Protein AF-A0A8X6NVH5-F1 (afdb_monomer_lite)

InterPro domains:
  IPR043502 DNA/RNA polymerase superfamily [SSF56672] (1-100)

Sequence (126 aa):
MYLWIEDNIRGGICYVGKRYSCCNNRFVPETYDAKREETYIIAVDANNLYEYTMTQSLPISNFKFLTASEIKDFNVFNLSANDEVGYFLEVDLLYPPELHDLHDFPLAPDHTVIQFDMLSRYQKKN

Radius of gyration: 21.89 Å; chains: 1; bounding box: 50×37×56 Å

pLDDT: mean 90.48, std 5.92, range [56.31, 97.44]

Foldseek 3Di:
DVVVVVQVDDDDDDDDLDPDDDFQDVVPVVRHDPVDDGDDDDDDDDDPVVVVVVVADDDDDDDDDDDPVCVVVDDPVVDDSPDPDDDDDDDDDDDDPVCPVVDSDDDPDDDDDDDLVNDDPVVNVD

Organism: Nephila pilipes (NCBI:txid299642)

Structure (mmCIF, N/CA/C/O backbone):
data_AF-A0A8X6NVH5-F1
#
_entry.id   AF-A0A8X6NVH5-F1
#
loop_
_atom_site.group_PDB
_atom_site.id
_atom_site.type_symbol
_atom_site.label_atom_id
_atom_site.label_alt_id
_atom_site.label_comp_id
_atom_site.label_asym_id
_atom_site.label_entity_id
_atom_site.label_seq_id
_atom_site.pdbx_PDB_ins_code
_atom_site.Cartn_x
_atom_site.Cartn_y
_atom_site.Cartn_z
_atom_si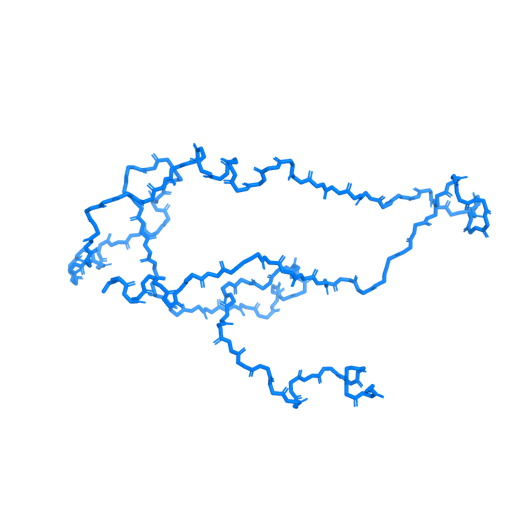te.occupancy
_atom_site.B_iso_or_equiv
_atom_site.auth_seq_id
_atom_site.auth_comp_id
_atom_site.auth_asym_id
_atom_site.auth_atom_id
_atom_site.pdbx_PDB_model_num
ATOM 1 N N . MET A 1 1 ? -14.690 -9.243 15.937 1.00 87.31 1 MET A N 1
ATOM 2 C CA . MET A 1 1 ? -13.631 -8.244 15.691 1.00 87.31 1 MET A CA 1
ATOM 3 C C . MET A 1 1 ? -12.300 -8.897 15.368 1.00 87.31 1 MET A C 1
ATOM 5 O O . MET A 1 1 ? -11.822 -8.635 14.287 1.00 87.31 1 MET A O 1
ATOM 9 N N . TYR A 1 2 ? -11.744 -9.784 16.207 1.00 88.81 2 TYR A N 1
ATOM 10 C CA . TYR A 1 2 ? -10.501 -10.505 15.869 1.00 88.81 2 TYR A CA 1
ATOM 11 C C . TYR A 1 2 ? -10.552 -11.193 14.491 1.00 88.81 2 TYR A C 1
ATOM 13 O O . TYR A 1 2 ? -9.771 -10.841 13.621 1.00 88.81 2 TYR A O 1
ATOM 21 N N . LEU A 1 3 ? -11.542 -12.067 14.257 1.00 92.44 3 LEU A N 1
ATOM 22 C CA . LEU A 1 3 ? -11.724 -12.728 12.952 1.00 92.44 3 LEU A CA 1
ATOM 23 C C . LEU A 1 3 ? -11.922 -11.733 11.803 1.00 92.44 3 LEU A C 1
ATOM 25 O O . LEU A 1 3 ? -11.349 -11.898 10.742 1.00 92.44 3 LEU A O 1
ATOM 29 N N . TRP A 1 4 ? -12.671 -10.656 12.048 1.00 89.00 4 TRP A N 1
ATOM 30 C CA . TRP A 1 4 ? -12.878 -9.604 11.053 1.00 89.00 4 TRP A CA 1
ATOM 31 C C . TRP A 1 4 ? -11.563 -8.908 10.670 1.00 89.00 4 TRP A C 1
ATOM 33 O O . TRP A 1 4 ? -11.365 -8.594 9.505 1.00 89.00 4 TRP A O 1
ATOM 43 N N . ILE A 1 5 ? -10.641 -8.700 11.617 1.00 89.38 5 ILE A N 1
ATOM 44 C CA . ILE A 1 5 ? -9.309 -8.156 11.320 1.00 89.38 5 ILE A CA 1
ATOM 45 C C . ILE A 1 5 ? -8.477 -9.188 10.550 1.00 89.38 5 ILE A C 1
ATOM 47 O O . ILE A 1 5 ? -7.914 -8.840 9.518 1.00 89.38 5 ILE A O 1
ATOM 51 N N . GLU A 1 6 ? -8.430 -10.442 11.013 1.00 90.38 6 GLU A N 1
ATOM 52 C CA . GLU A 1 6 ? -7.687 -11.536 10.362 1.00 90.38 6 GLU A CA 1
ATOM 53 C C . GLU A 1 6 ? -8.108 -11.732 8.899 1.00 90.38 6 GLU A C 1
ATOM 55 O O . GLU A 1 6 ? -7.256 -11.767 8.012 1.00 90.38 6 GLU A O 1
ATOM 60 N N . ASP A 1 7 ? -9.415 -11.749 8.625 1.00 88.88 7 ASP A N 1
ATOM 61 C CA . ASP A 1 7 ? -9.970 -11.904 7.275 1.00 88.88 7 ASP A CA 1
ATOM 62 C C . ASP A 1 7 ? -9.599 -10.738 6.338 1.00 88.88 7 ASP A C 1
ATOM 64 O O . ASP A 1 7 ? -9.668 -10.864 5.112 1.00 88.88 7 ASP A O 1
ATOM 68 N N . ASN A 1 8 ? -9.169 -9.602 6.894 1.00 88.12 8 ASN A N 1
ATOM 69 C CA . ASN A 1 8 ? -8.738 -8.411 6.165 1.00 88.12 8 ASN A CA 1
ATOM 70 C C . ASN A 1 8 ? -7.209 -8.256 6.086 1.00 88.12 8 ASN A C 1
ATOM 72 O O . ASN A 1 8 ? -6.726 -7.337 5.423 1.00 88.12 8 ASN A O 1
ATOM 76 N N . ILE A 1 9 ? -6.424 -9.165 6.679 1.00 89.06 9 ILE A N 1
ATOM 77 C CA . ILE A 1 9 ? -4.966 -9.168 6.511 1.00 89.06 9 ILE A CA 1
ATOM 78 C C . ILE A 1 9 ? -4.627 -9.526 5.056 1.00 89.06 9 ILE A C 1
ATOM 80 O O . ILE A 1 9 ? -5.168 -10.466 4.467 1.00 89.06 9 ILE A O 1
ATOM 84 N N . ARG A 1 10 ? -3.725 -8.752 4.446 1.00 88.25 10 ARG A N 1
ATOM 85 C CA . ARG A 1 10 ? -3.216 -8.972 3.085 1.00 88.25 10 ARG A CA 1
ATOM 86 C C . ARG A 1 10 ? -1.692 -9.007 3.096 1.00 88.25 10 ARG A C 1
ATOM 88 O O . ARG A 1 10 ? -1.050 -8.404 3.952 1.00 88.25 10 ARG A O 1
ATOM 95 N N . GLY A 1 11 ? -1.126 -9.742 2.143 1.00 88.06 11 GLY A N 1
ATOM 96 C CA . GLY A 1 11 ? 0.318 -9.791 1.927 1.00 88.06 11 GLY A CA 1
ATOM 97 C C . GLY A 1 11 ? 0.838 -8.597 1.125 1.00 88.06 11 GLY A C 1
ATOM 98 O O . GLY A 1 11 ? 0.136 -7.614 0.893 1.00 88.06 11 GLY A O 1
ATOM 99 N N . GLY A 1 12 ? 2.081 -8.715 0.659 1.00 87.50 12 GLY A N 1
ATOM 100 C CA . GLY A 1 12 ? 2.689 -7.717 -0.218 1.00 87.50 12 GLY A CA 1
ATOM 101 C C . GLY A 1 12 ? 1.950 -7.579 -1.551 1.00 87.50 12 GLY A C 1
ATOM 102 O O . GLY A 1 12 ? 1.451 -8.555 -2.114 1.00 87.50 12 GLY A O 1
ATOM 103 N N . ILE A 1 13 ? 1.917 -6.357 -2.077 1.00 86.88 13 ILE A N 1
ATOM 104 C CA . ILE A 1 13 ? 1.335 -6.066 -3.388 1.00 86.88 13 ILE A CA 1
ATOM 105 C C . ILE A 1 13 ? 2.320 -6.515 -4.472 1.00 86.88 13 ILE A C 1
ATOM 107 O O . ILE A 1 13 ? 3.442 -6.019 -4.548 1.00 86.88 13 ILE A O 1
ATOM 111 N N . CYS A 1 14 ? 1.888 -7.433 -5.339 1.00 86.12 14 CYS A N 1
ATOM 112 C CA . CYS A 1 14 ? 2.618 -7.826 -6.542 1.00 86.12 14 CYS A CA 1
ATOM 113 C C . CYS A 1 14 ? 1.787 -7.456 -7.771 1.00 86.12 14 CYS A C 1
ATOM 115 O O . CYS A 1 14 ? 0.691 -7.980 -7.969 1.00 86.12 14 CYS A O 1
ATOM 117 N N . TYR A 1 15 ? 2.294 -6.531 -8.582 1.00 84.00 15 TYR A N 1
ATOM 118 C CA . TYR A 1 15 ? 1.543 -5.955 -9.690 1.00 84.00 15 TYR A CA 1
ATOM 119 C C . TYR A 1 15 ? 2.443 -5.611 -10.879 1.00 84.00 15 TYR A C 1
ATOM 121 O O . TYR A 1 15 ? 3.576 -5.165 -10.711 1.00 84.00 15 TYR A O 1
ATOM 129 N N . VAL A 1 16 ? 1.913 -5.798 -12.093 1.00 84.69 16 VAL A N 1
ATOM 130 C CA . VAL A 1 16 ? 2.567 -5.429 -13.356 1.00 84.69 16 VAL A CA 1
ATOM 131 C C . VAL A 1 16 ? 1.573 -4.650 -14.218 1.00 84.69 16 VAL A C 1
ATOM 133 O O . VAL A 1 16 ? 0.816 -5.248 -14.984 1.00 84.69 16 VAL A O 1
ATOM 136 N N . GLY A 1 17 ? 1.592 -3.318 -14.117 1.00 81.12 17 GLY A N 1
ATOM 137 C CA . GLY A 1 17 ? 0.723 -2.450 -14.928 1.00 81.12 17 GLY A CA 1
ATOM 138 C C . GLY A 1 17 ? 1.174 -2.332 -16.380 1.00 81.12 17 GLY A C 1
ATOM 139 O O . GLY A 1 17 ? 0.375 -2.431 -17.309 1.00 81.12 17 GLY A O 1
ATOM 140 N N . LYS A 1 18 ? 2.489 -2.239 -16.601 1.00 84.62 18 LYS A N 1
ATOM 141 C CA . LYS A 1 18 ? 3.091 -2.211 -17.937 1.00 84.62 18 LYS A CA 1
ATOM 142 C C . LYS A 1 18 ? 3.952 -3.449 -18.162 1.00 84.62 18 LYS A C 1
ATOM 144 O O . LYS A 1 18 ? 5.021 -3.589 -17.581 1.00 84.62 18 LYS A O 1
ATOM 149 N N . ARG A 1 19 ? 3.492 -4.343 -19.045 1.00 84.44 19 ARG A N 1
ATOM 150 C CA . ARG A 1 19 ? 4.148 -5.639 -19.321 1.00 84.44 19 ARG A CA 1
ATOM 151 C C . ARG A 1 19 ? 5.520 -5.524 -19.981 1.00 84.44 19 ARG A C 1
ATOM 153 O O . ARG A 1 19 ? 6.333 -6.429 -19.841 1.00 84.44 19 ARG A O 1
ATOM 160 N N . TYR A 1 20 ? 5.750 -4.459 -20.743 1.00 90.31 20 TYR A N 1
ATOM 161 C CA . TYR A 1 20 ? 7.004 -4.246 -21.450 1.00 90.31 20 TYR A CA 1
ATOM 162 C C . TYR A 1 20 ? 7.345 -2.762 -21.496 1.00 90.31 20 TYR A C 1
ATOM 164 O O . TYR A 1 20 ? 6.545 -1.937 -21.943 1.00 90.31 20 TYR A O 1
ATOM 172 N N . SER A 1 21 ? 8.561 -2.448 -21.068 1.00 90.50 21 SER A N 1
ATOM 173 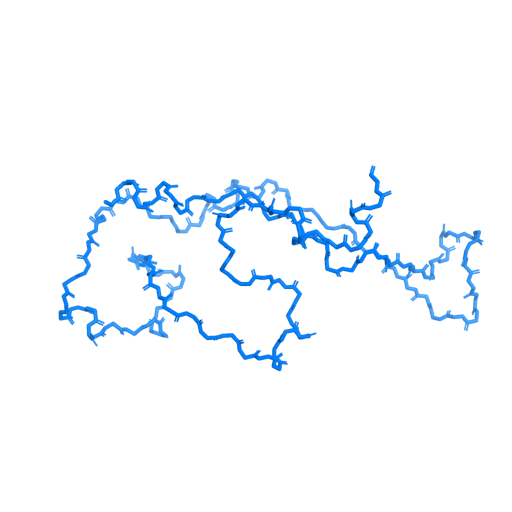C CA . SER A 1 21 ? 9.176 -1.133 -21.185 1.00 90.50 21 SER A CA 1
ATOM 174 C C . SER A 1 21 ? 10.599 -1.322 -21.683 1.00 90.50 21 SER A C 1
ATOM 176 O O . SER A 1 21 ? 11.316 -2.196 -21.206 1.00 90.50 21 SER A O 1
ATOM 178 N N . CYS A 1 22 ? 11.012 -0.482 -22.623 1.00 92.44 22 CYS A N 1
ATOM 179 C CA . CYS A 1 22 ? 12.391 -0.383 -23.077 1.00 92.44 22 CYS A CA 1
ATOM 180 C C . CYS A 1 22 ? 12.843 1.071 -22.960 1.00 92.44 22 CYS A C 1
ATOM 182 O O . CYS A 1 22 ? 12.029 1.983 -23.118 1.00 92.44 22 CYS A O 1
ATOM 184 N N . CYS A 1 23 ? 14.131 1.281 -22.723 1.00 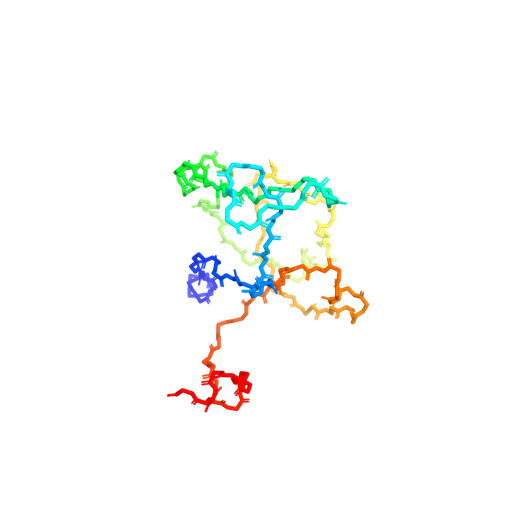95.00 23 CYS A N 1
ATOM 185 C CA . CYS A 1 23 ? 14.734 2.605 -22.698 1.00 95.00 23 CYS A CA 1
ATOM 186 C C . CYS A 1 23 ? 15.865 2.698 -23.724 1.00 95.00 23 CYS A C 1
ATOM 188 O O . CYS A 1 23 ? 16.467 1.692 -24.094 1.00 95.00 23 CYS A O 1
ATOM 190 N N . ASN A 1 24 ? 16.118 3.909 -24.205 1.00 97.44 24 ASN A N 1
ATOM 191 C CA . ASN A 1 24 ? 17.225 4.227 -25.093 1.00 97.44 24 ASN A CA 1
ATOM 192 C C . ASN A 1 24 ? 18.408 4.687 -24.241 1.00 97.44 24 ASN A C 1
ATOM 194 O O . ASN A 1 24 ? 18.552 5.876 -23.971 1.00 97.44 24 ASN A O 1
ATOM 198 N N . ASN A 1 25 ? 19.209 3.739 -23.769 1.00 96.56 25 ASN A N 1
ATOM 199 C CA . ASN A 1 25 ? 20.268 3.992 -22.799 1.00 96.56 25 ASN A CA 1
ATOM 200 C C . ASN A 1 25 ? 21.644 3.879 -23.470 1.00 96.56 25 ASN A C 1
ATOM 202 O O . ASN A 1 25 ? 21.984 2.814 -23.987 1.00 96.56 25 ASN A O 1
ATOM 206 N N . ARG A 1 26 ? 22.464 4.939 -23.422 1.00 96.44 26 ARG A N 1
ATOM 207 C CA . ARG A 1 26 ? 23.797 4.955 -24.059 1.00 96.44 26 ARG A CA 1
ATOM 208 C C . ARG A 1 26 ? 24.770 3.914 -23.503 1.00 96.44 26 ARG A C 1
ATOM 210 O O . ARG A 1 26 ? 25.755 3.589 -24.158 1.00 96.44 26 ARG A O 1
ATOM 217 N N . PHE A 1 27 ? 24.517 3.416 -22.293 1.00 95.44 27 PHE A N 1
ATOM 218 C CA . PHE A 1 27 ? 25.328 2.383 -21.651 1.00 95.44 27 PHE A CA 1
ATOM 219 C C . PHE A 1 27 ? 24.975 0.962 -22.119 1.00 95.44 27 PHE A C 1
ATOM 221 O O . PHE A 1 27 ? 25.623 0.018 -21.677 1.00 95.44 27 PHE A O 1
ATOM 228 N N . VAL A 1 28 ? 23.985 0.805 -23.010 1.00 95.25 28 VAL A N 1
ATOM 229 C CA . VAL A 1 28 ? 23.618 -0.466 -23.660 1.00 95.25 28 VAL A CA 1
ATOM 230 C C . VAL A 1 28 ? 23.770 -0.310 -25.184 1.00 95.25 28 VAL A C 1
ATOM 232 O O . VAL A 1 28 ? 22.781 -0.061 -25.888 1.00 95.25 28 VAL A O 1
ATOM 235 N N . PRO A 1 29 ? 25.010 -0.381 -25.713 1.00 93.31 29 PRO A N 1
ATOM 236 C CA . PRO A 1 29 ? 25.320 0.003 -27.091 1.00 93.31 29 PRO A CA 1
ATOM 237 C C . PRO A 1 29 ? 24.581 -0.812 -28.154 1.00 93.31 29 PRO A C 1
ATOM 239 O O . PRO A 1 29 ? 24.337 -0.307 -29.244 1.00 93.31 29 PRO A O 1
ATOM 242 N N . GLU A 1 30 ? 24.199 -2.052 -27.846 1.00 96.12 30 GLU A N 1
ATOM 243 C CA . GLU A 1 30 ? 23.528 -2.972 -28.771 1.00 96.12 30 GLU A CA 1
ATOM 244 C C . GLU A 1 30 ? 22.155 -2.457 -29.223 1.00 96.12 30 GLU A C 1
ATOM 246 O O . GLU A 1 30 ? 21.686 -2.803 -30.307 1.00 96.12 30 GLU A O 1
ATOM 251 N N . THR A 1 31 ? 21.504 -1.642 -28.388 1.00 94.31 31 THR A N 1
ATOM 252 C CA . THR A 1 31 ? 20.135 -1.148 -28.614 1.00 94.31 31 THR A CA 1
ATOM 253 C C . THR A 1 31 ? 20.022 0.376 -28.644 1.00 94.31 31 THR A C 1
ATOM 255 O O . THR A 1 31 ? 18.924 0.899 -28.841 1.00 94.31 31 THR A O 1
ATOM 258 N N . TYR A 1 32 ? 21.131 1.091 -28.441 1.00 97.06 32 TYR A N 1
ATOM 259 C CA . TYR A 1 32 ? 21.153 2.550 -28.380 1.00 97.06 32 TYR A CA 1
ATOM 260 C C . TYR A 1 32 ? 21.026 3.194 -29.766 1.00 97.06 32 TYR A C 1
ATOM 262 O O . TYR A 1 32 ? 21.699 2.808 -30.721 1.00 97.06 32 TYR A O 1
ATOM 270 N N . ASP A 1 33 ? 20.205 4.238 -29.856 1.00 97.06 33 ASP A N 1
ATOM 271 C CA . ASP A 1 33 ? 20.041 5.068 -31.045 1.00 97.06 33 ASP A CA 1
ATOM 272 C C . ASP A 1 33 ? 20.275 6.543 -30.697 1.00 97.06 33 ASP A C 1
ATOM 274 O O . ASP A 1 33 ? 19.471 7.176 -30.009 1.00 97.06 33 ASP A O 1
ATOM 278 N N . ALA A 1 34 ? 21.361 7.110 -31.231 1.00 96.00 34 ALA A N 1
ATOM 279 C CA . ALA A 1 34 ? 21.740 8.509 -31.028 1.00 96.00 34 ALA A CA 1
ATOM 280 C C . ALA A 1 34 ? 20.748 9.521 -31.633 1.00 96.00 34 ALA A C 1
ATOM 282 O O . ALA A 1 34 ? 20.846 10.714 -31.353 1.00 96.00 34 ALA A O 1
ATOM 283 N N . LYS A 1 35 ? 19.810 9.075 -32.481 1.00 97.19 35 LYS A N 1
ATOM 284 C CA . LYS A 1 35 ? 18.748 9.925 -33.043 1.00 97.19 35 LYS A CA 1
ATOM 285 C C . LYS A 1 35 ? 17.526 10.032 -32.135 1.00 97.19 35 LYS A C 1
ATOM 287 O O . LYS A 1 35 ? 16.639 10.838 -32.413 1.00 97.19 35 LYS A O 1
ATOM 292 N N . ARG A 1 36 ? 17.440 9.201 -31.096 1.00 96.38 36 ARG A N 1
ATOM 293 C CA . ARG A 1 36 ? 16.320 9.162 -30.154 1.00 96.38 36 ARG A CA 1
ATOM 294 C C . ARG A 1 36 ? 16.736 9.791 -28.833 1.00 96.38 36 ARG A C 1
ATOM 296 O O . ARG A 1 36 ? 17.907 9.781 -28.470 1.00 96.38 36 ARG A O 1
ATOM 303 N N . GLU A 1 37 ? 15.756 10.315 -28.105 1.00 96.81 37 GLU A N 1
ATOM 304 C CA . GLU A 1 37 ? 15.973 10.820 -26.751 1.00 96.81 37 GLU A CA 1
ATOM 305 C C . GLU A 1 37 ? 16.546 9.720 -25.852 1.00 96.81 37 GLU A C 1
ATOM 307 O O . GLU A 1 37 ? 16.123 8.561 -25.919 1.00 96.81 37 GLU A O 1
ATOM 312 N N . GLU A 1 38 ? 17.528 10.080 -25.032 1.00 97.00 38 GLU A N 1
ATOM 313 C CA . GLU A 1 38 ? 18.124 9.176 -24.061 1.00 97.00 38 GLU A CA 1
ATOM 314 C C . GLU A 1 38 ? 17.162 8.976 -22.882 1.00 97.00 38 GLU A C 1
ATOM 316 O O . GLU A 1 38 ? 16.689 9.933 -22.276 1.00 97.00 38 GLU A O 1
ATOM 321 N N . THR A 1 39 ? 16.856 7.724 -22.551 1.00 96.94 39 THR A N 1
ATOM 322 C CA . THR A 1 39 ? 15.924 7.367 -21.472 1.00 96.94 39 THR A CA 1
ATOM 323 C C . THR A 1 39 ? 16.504 6.252 -20.615 1.00 96.94 39 THR A C 1
ATOM 325 O O . THR A 1 39 ? 17.350 5.476 -21.060 1.00 96.94 39 THR A O 1
ATOM 328 N N . TYR A 1 40 ? 16.013 6.145 -19.380 1.00 96.00 40 TYR A N 1
ATOM 329 C CA . TYR A 1 40 ? 16.490 5.185 -18.389 1.00 96.00 40 TYR A CA 1
ATOM 330 C C . TYR A 1 40 ? 15.317 4.521 -17.669 1.00 96.00 40 TYR A C 1
ATOM 332 O O . TYR A 1 40 ? 14.250 5.115 -17.521 1.00 96.00 40 TYR A O 1
ATOM 340 N N . ILE A 1 41 ? 15.527 3.291 -17.203 1.00 94.38 41 ILE A N 1
ATOM 341 C CA . ILE A 1 41 ? 14.624 2.604 -16.276 1.00 94.38 41 ILE A CA 1
ATOM 342 C C . ILE A 1 41 ? 15.334 2.549 -14.929 1.00 94.38 41 ILE A C 1
ATOM 344 O O . ILE A 1 41 ? 16.479 2.103 -14.854 1.00 94.38 41 ILE A O 1
ATOM 348 N N . ILE A 1 42 ? 14.657 3.005 -13.880 1.00 94.44 42 ILE A N 1
ATOM 349 C CA . ILE A 1 42 ? 15.146 2.917 -12.507 1.00 94.44 42 ILE A CA 1
ATOM 350 C C . ILE A 1 42 ? 14.494 1.725 -11.807 1.00 94.44 42 ILE A C 1
ATOM 352 O O . ILE A 1 42 ? 13.284 1.526 -11.903 1.00 94.44 42 ILE A O 1
ATOM 356 N N . ALA A 1 43 ? 15.305 0.942 -11.103 1.00 93.50 43 ALA A N 1
ATOM 357 C CA . ALA A 1 43 ? 14.832 -0.031 -10.131 1.00 93.50 43 ALA A CA 1
ATOM 358 C C . ALA A 1 43 ? 15.038 0.570 -8.739 1.00 93.50 43 ALA A C 1
ATOM 360 O O . ALA A 1 43 ? 16.159 0.935 -8.385 1.00 93.50 43 ALA A O 1
ATOM 361 N N . VAL A 1 44 ? 13.953 0.708 -7.984 1.00 95.44 44 VAL A N 1
ATOM 362 C CA . VAL A 1 44 ? 13.975 1.200 -6.605 1.00 95.44 44 VAL A CA 1
ATOM 363 C C . VAL A 1 44 ? 13.566 0.072 -5.675 1.00 95.44 44 VAL A C 1
ATOM 365 O O . VAL A 1 44 ? 12.647 -0.681 -5.987 1.00 95.44 44 VAL A O 1
ATOM 368 N N . ASP A 1 45 ? 14.253 -0.033 -4.545 1.00 96.06 45 ASP A N 1
ATOM 369 C CA . ASP A 1 45 ? 13.951 -1.002 -3.499 1.00 96.06 45 ASP A CA 1
ATOM 370 C C . ASP A 1 45 ? 13.996 -0.301 -2.140 1.00 96.06 45 ASP A C 1
ATOM 372 O O . ASP A 1 45 ? 14.845 0.564 -1.894 1.00 96.06 45 ASP A O 1
ATOM 376 N N . ALA A 1 46 ? 13.032 -0.628 -1.285 1.00 95.25 46 ALA A N 1
ATOM 377 C CA . ALA A 1 46 ? 12.951 -0.081 0.055 1.00 95.25 46 ALA A CA 1
ATOM 378 C C . ALA A 1 46 ? 13.713 -0.991 1.022 1.00 95.25 46 ALA A C 1
ATOM 380 O O . ALA A 1 46 ? 13.262 -2.090 1.347 1.00 95.25 46 ALA A O 1
ATOM 381 N N . ASN A 1 47 ? 14.824 -0.484 1.557 1.00 95.69 47 ASN A N 1
ATOM 382 C CA . ASN A 1 47 ? 15.561 -1.172 2.610 1.00 95.69 47 ASN A CA 1
ATOM 383 C C . ASN A 1 47 ? 14.660 -1.361 3.837 1.00 95.69 47 ASN A C 1
ATOM 385 O O . ASN A 1 47 ? 14.303 -0.393 4.506 1.00 95.69 47 ASN A O 1
ATOM 389 N N . ASN A 1 48 ? 14.344 -2.618 4.148 1.00 94.56 48 ASN A N 1
ATOM 390 C CA . ASN A 1 48 ? 13.626 -3.013 5.358 1.00 94.56 48 ASN A CA 1
ATOM 391 C C . ASN A 1 48 ? 12.225 -2.377 5.514 1.00 94.56 48 ASN A C 1
ATOM 393 O O . ASN A 1 48 ? 11.878 -1.807 6.550 1.00 94.56 48 ASN A O 1
ATOM 397 N N . LEU A 1 49 ? 11.408 -2.498 4.462 1.00 95.06 49 LEU A N 1
ATOM 398 C CA . LEU A 1 49 ? 10.064 -1.915 4.364 1.00 95.06 49 LEU A CA 1
ATOM 399 C C . LEU A 1 49 ? 9.163 -2.174 5.590 1.00 95.06 49 LEU A C 1
ATOM 401 O O . LEU A 1 49 ? 8.497 -1.254 6.073 1.00 95.06 49 LEU A O 1
ATOM 405 N N . TYR A 1 50 ? 9.130 -3.409 6.104 1.00 93.50 50 TYR A N 1
ATOM 406 C CA . TYR A 1 50 ? 8.270 -3.748 7.243 1.00 93.50 50 TYR A CA 1
ATOM 407 C C . TYR A 1 50 ? 8.747 -3.105 8.544 1.00 93.50 50 TYR A C 1
ATOM 409 O O . TYR A 1 50 ? 7.919 -2.563 9.268 1.00 93.50 50 TYR A O 1
ATOM 417 N N . GLU A 1 51 ? 10.054 -3.088 8.823 1.00 96.19 51 GLU A N 1
ATOM 418 C CA . GLU A 1 51 ? 10.570 -2.431 10.030 1.00 96.19 51 GLU A CA 1
ATOM 419 C C . GLU A 1 51 ? 10.309 -0.927 9.988 1.00 96.19 51 GLU A C 1
ATOM 421 O O . GLU A 1 51 ? 9.853 -0.362 10.978 1.00 96.19 51 GLU A O 1
ATOM 426 N N . TYR A 1 52 ? 10.493 -0.288 8.827 1.00 94.69 52 TYR A N 1
ATOM 427 C CA . TYR A 1 52 ? 10.105 1.111 8.656 1.00 94.69 52 TYR A CA 1
ATOM 428 C C . TYR A 1 52 ? 8.620 1.321 8.977 1.00 94.69 52 TYR A C 1
ATOM 430 O O . TYR A 1 52 ? 8.277 2.220 9.743 1.00 94.69 52 TYR A O 1
ATOM 438 N N . THR A 1 53 ? 7.742 0.453 8.470 1.00 92.69 53 THR A N 1
ATOM 439 C CA . THR A 1 53 ? 6.298 0.518 8.756 1.00 92.69 53 THR A CA 1
ATOM 440 C C . THR A 1 53 ? 6.002 0.326 10.248 1.00 92.69 53 THR A C 1
ATOM 442 O O . THR A 1 53 ? 5.123 0.987 10.790 1.00 92.69 53 THR A O 1
ATOM 445 N N . MET A 1 54 ? 6.778 -0.508 10.946 1.00 93.94 54 MET A N 1
ATOM 446 C CA . MET A 1 54 ? 6.655 -0.711 12.394 1.00 93.94 54 MET A CA 1
ATOM 447 C C . MET A 1 54 ? 7.066 0.505 13.233 1.00 93.94 54 MET A C 1
ATOM 449 O O . MET A 1 54 ? 6.726 0.561 14.412 1.00 93.94 54 MET A O 1
ATOM 453 N N . THR A 1 55 ? 7.768 1.483 12.650 1.00 92.62 55 THR A N 1
ATOM 454 C CA . THR A 1 55 ? 8.057 2.767 13.316 1.00 92.62 55 THR A CA 1
ATOM 455 C C . THR A 1 55 ? 6.915 3.781 13.208 1.00 92.62 55 THR A C 1
ATOM 457 O O . THR A 1 55 ? 6.986 4.842 13.825 1.00 92.62 55 THR A O 1
ATOM 460 N N . GLN A 1 56 ? 5.882 3.484 12.416 1.00 90.81 56 GLN A N 1
ATOM 461 C CA . GLN A 1 56 ? 4.720 4.353 12.229 1.00 90.81 56 GLN A CA 1
ATOM 462 C C . GLN A 1 56 ? 3.650 4.091 13.305 1.00 90.81 56 GLN A C 1
ATOM 464 O O . GLN A 1 56 ? 3.743 3.136 14.077 1.00 90.81 56 GLN A O 1
ATOM 469 N N . SER A 1 57 ? 2.611 4.929 13.358 1.00 90.19 57 SER A N 1
ATOM 470 C CA . SER A 1 57 ? 1.460 4.721 14.246 1.00 90.19 57 SER A CA 1
ATOM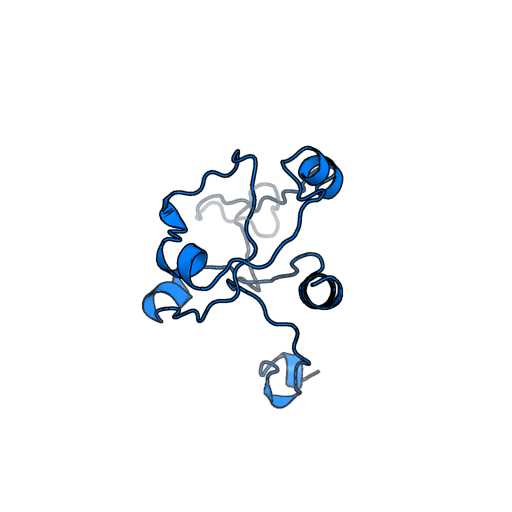 471 C C . SER A 1 57 ? 0.737 3.415 13.906 1.00 90.19 57 SER A C 1
ATOM 473 O O . SER A 1 57 ? 0.194 3.264 12.812 1.00 90.19 57 SER A O 1
ATOM 475 N N . LEU A 1 58 ? 0.710 2.475 14.854 1.00 91.38 58 LEU A N 1
ATOM 476 C CA . LEU A 1 58 ? 0.055 1.175 14.706 1.00 91.38 58 LEU A CA 1
ATOM 477 C C . LEU A 1 58 ? -1.086 1.009 15.720 1.00 91.38 58 LEU A C 1
ATOM 479 O O . LEU A 1 58 ? -0.965 1.460 16.861 1.00 91.38 58 LEU A O 1
ATOM 483 N N . PRO A 1 59 ? -2.182 0.324 15.352 1.00 91.44 59 PRO A N 1
ATOM 484 C CA . PRO A 1 59 ? -3.261 0.029 16.284 1.00 91.44 59 PRO A CA 1
ATOM 485 C C . PRO A 1 59 ? -2.807 -1.018 17.312 1.00 91.44 59 PRO A C 1
ATOM 487 O O . PRO A 1 59 ? -2.454 -2.140 16.954 1.00 91.44 59 PRO A O 1
ATOM 490 N N . ILE A 1 60 ? -2.838 -0.658 18.598 1.00 92.44 60 ILE A N 1
ATOM 491 C CA . ILE A 1 60 ? -2.316 -1.506 19.687 1.00 92.44 60 ILE A CA 1
ATOM 492 C C . ILE A 1 60 ? -3.394 -2.082 20.612 1.00 92.44 60 ILE A C 1
ATOM 494 O O . ILE A 1 60 ? -3.214 -3.168 21.161 1.00 92.44 60 ILE A O 1
ATOM 498 N N . SER A 1 61 ? -4.496 -1.365 20.851 1.00 93.62 61 SER A N 1
ATOM 499 C CA . SER A 1 61 ? -5.490 -1.740 21.865 1.00 93.62 61 SER A CA 1
ATOM 500 C C . SER A 1 61 ? -6.803 -0.960 21.714 1.00 93.62 61 SER A C 1
ATOM 502 O O . SER A 1 61 ? -6.973 -0.190 20.773 1.00 93.62 61 SER A O 1
ATOM 504 N N . ASN A 1 62 ? -7.745 -1.174 22.645 1.00 95.12 62 ASN A N 1
ATOM 505 C CA . ASN A 1 62 ? -9.026 -0.454 22.749 1.00 95.12 62 ASN A CA 1
ATOM 506 C C . ASN A 1 62 ? -9.924 -0.539 21.511 1.00 95.12 62 ASN A C 1
ATOM 508 O O . ASN A 1 62 ? -10.758 0.331 21.259 1.00 95.12 62 ASN A O 1
ATOM 512 N N . PHE A 1 63 ? -9.784 -1.625 20.762 1.00 93.75 63 PHE A N 1
ATOM 513 C CA . PHE A 1 63 ? -10.632 -1.909 19.624 1.00 93.75 63 PHE A CA 1
ATOM 514 C C . PHE A 1 63 ? -12.102 -2.007 20.069 1.00 93.75 63 PHE A C 1
ATOM 516 O O . PHE A 1 63 ? -12.446 -2.757 20.988 1.00 93.75 63 PHE A O 1
ATOM 523 N N . LYS A 1 64 ? -12.975 -1.247 19.410 1.00 94.69 64 LYS A N 1
ATOM 524 C CA . LYS A 1 64 ? -14.425 -1.277 19.614 1.00 94.69 64 LYS A CA 1
ATOM 525 C C . LYS A 1 64 ? -15.132 -0.966 18.303 1.00 94.69 64 LYS A C 1
ATOM 527 O O . LYS A 1 64 ? -14.620 -0.206 17.485 1.00 94.69 64 LYS A O 1
ATOM 532 N N . PHE A 1 65 ? -16.327 -1.517 18.130 1.00 94.56 65 PHE A N 1
ATOM 533 C CA . PHE A 1 65 ? -17.230 -1.029 17.094 1.00 94.56 65 PHE A CA 1
ATOM 534 C C . PHE A 1 65 ? -17.841 0.297 17.540 1.00 94.56 65 PHE A C 1
ATOM 536 O O . PHE A 1 65 ? -18.179 0.464 18.715 1.00 94.56 65 PHE A O 1
ATOM 543 N N . LEU A 1 66 ? -17.982 1.224 16.597 1.00 95.06 66 LEU A N 1
ATOM 544 C CA . LEU A 1 66 ? -18.722 2.456 16.822 1.00 95.06 66 LEU A CA 1
ATOM 545 C C . LEU A 1 66 ? -20.223 2.161 16.918 1.00 95.06 66 LEU A C 1
ATOM 547 O O . LEU A 1 66 ? -20.757 1.276 16.249 1.00 95.06 66 LEU A O 1
ATOM 551 N N . THR A 1 67 ? -20.912 2.923 17.757 1.00 96.94 67 THR A N 1
ATOM 552 C CA . THR A 1 67 ? -22.373 2.938 17.829 1.00 96.94 67 THR A CA 1
ATOM 553 C C . THR A 1 67 ? -22.968 3.607 16.591 1.00 96.94 67 THR A C 1
ATOM 555 O O . THR A 1 67 ? -22.322 4.413 15.927 1.00 96.94 67 THR A O 1
ATOM 558 N N . ALA A 1 68 ? -24.248 3.353 16.309 1.00 96.00 68 ALA A N 1
ATOM 559 C CA . ALA A 1 68 ? -24.937 3.984 15.181 1.00 96.00 68 ALA A CA 1
ATOM 560 C C . ALA A 1 68 ? -24.907 5.528 15.230 1.00 96.00 68 ALA A C 1
ATOM 562 O O . ALA A 1 68 ? -24.881 6.170 14.184 1.00 96.00 68 ALA A O 1
ATOM 563 N N . SER A 1 69 ? -24.889 6.125 16.431 1.00 96.81 69 SER A N 1
ATOM 564 C CA . SER A 1 69 ? -24.760 7.580 16.582 1.00 96.81 69 SER A CA 1
ATOM 565 C C . SER A 1 69 ? -23.353 8.061 16.238 1.00 96.81 69 SER A C 1
ATOM 567 O O . SER A 1 69 ? -23.219 9.007 15.474 1.00 96.81 69 SER A O 1
ATOM 569 N N . GLU A 1 70 ? -22.312 7.390 16.745 1.00 95.81 70 GLU A N 1
ATOM 570 C CA . GLU A 1 70 ? -20.916 7.727 16.425 1.00 95.81 70 GLU A CA 1
ATOM 571 C C . GLU A 1 70 ? -20.640 7.591 14.919 1.00 95.81 70 GLU A C 1
ATOM 573 O O . GLU A 1 70 ? -19.960 8.435 14.350 1.00 95.81 70 GLU A O 1
ATOM 578 N N . ILE A 1 71 ? -21.210 6.576 14.254 1.00 95.25 71 ILE A N 1
ATOM 579 C CA . ILE A 1 71 ? -21.091 6.396 12.796 1.00 95.25 71 ILE A CA 1
ATOM 580 C C . ILE A 1 71 ? -21.771 7.540 12.038 1.00 95.25 71 ILE A C 1
ATOM 582 O O . ILE A 1 71 ? -21.244 8.015 11.038 1.00 95.25 71 ILE A O 1
ATOM 586 N N . LYS A 1 72 ? -22.940 7.998 12.498 1.00 95.19 72 LYS A N 1
ATOM 587 C CA . LYS A 1 72 ? -23.673 9.086 11.839 1.00 95.19 72 LYS A CA 1
ATOM 588 C C . LYS A 1 72 ? -22.897 10.406 11.858 1.00 95.19 72 LYS A C 1
ATOM 590 O O . LYS A 1 72 ? -22.986 11.169 10.900 1.00 95.19 72 LYS A O 1
ATOM 595 N N . ASP A 1 73 ? -22.151 10.650 12.930 1.00 94.50 73 ASP A N 1
ATOM 596 C CA . ASP A 1 73 ? -21.344 11.860 13.107 1.00 94.50 73 ASP A CA 1
ATOM 597 C C . ASP A 1 73 ? -19.900 11.689 12.589 1.00 94.50 73 ASP A C 1
ATOM 599 O O . ASP A 1 73 ? -19.097 12.624 12.638 1.00 94.50 73 ASP A O 1
ATOM 603 N N . PHE A 1 74 ? -19.555 10.504 12.074 1.00 94.94 74 PHE A N 1
ATOM 604 C CA . PHE A 1 74 ? -18.224 10.196 11.566 1.00 94.94 74 PHE A CA 1
ATOM 605 C C . PHE A 1 74 ? -17.967 10.865 10.210 1.00 94.94 74 PHE A C 1
ATOM 607 O O . PHE A 1 74 ? -18.757 10.756 9.272 1.00 94.94 74 PHE A O 1
ATOM 614 N N . ASN A 1 75 ? -16.808 11.513 10.081 1.00 93.94 75 ASN A N 1
ATOM 615 C CA . ASN A 1 75 ? -16.341 12.093 8.829 1.00 93.94 75 ASN A CA 1
ATOM 616 C C . ASN A 1 75 ? -14.869 11.735 8.598 1.00 93.94 75 ASN A C 1
ATOM 618 O O . ASN A 1 75 ? -13.979 12.282 9.249 1.00 93.94 75 ASN A O 1
ATOM 622 N N . VAL A 1 76 ? -14.622 10.854 7.625 1.00 92.00 76 VAL A N 1
ATOM 623 C CA . VAL A 1 76 ? -13.278 10.374 7.264 1.00 92.00 76 VAL A CA 1
ATOM 624 C C . VAL A 1 76 ? -12.325 11.504 6.858 1.00 92.00 76 VAL A C 1
ATOM 626 O O . VAL A 1 76 ? -11.126 11.409 7.096 1.00 92.00 76 VAL A O 1
ATOM 629 N N . PHE A 1 77 ? -12.840 12.605 6.301 1.00 93.69 77 PHE A N 1
ATOM 630 C CA . PHE A 1 77 ? -12.021 13.730 5.838 1.00 93.69 77 PHE A CA 1
ATOM 631 C C . PHE A 1 77 ? -11.462 14.595 6.972 1.00 93.69 77 PHE A C 1
ATOM 633 O O . PHE A 1 77 ? -10.616 15.449 6.723 1.00 93.69 77 PHE A O 1
ATOM 640 N N . ASN A 1 78 ? -11.922 14.379 8.206 1.00 93.38 78 ASN A N 1
ATOM 641 C CA . ASN A 1 78 ? -11.419 15.083 9.382 1.00 93.38 78 ASN A CA 1
ATOM 642 C C . ASN A 1 78 ? -10.260 14.342 10.070 1.00 93.38 78 ASN A C 1
ATOM 644 O O . ASN A 1 78 ? -9.735 14.850 11.058 1.00 93.38 78 ASN A O 1
ATOM 648 N N . LEU A 1 79 ? -9.892 13.151 9.588 1.00 92.00 79 LEU A N 1
ATOM 649 C CA . LEU A 1 79 ? -8.847 12.324 10.187 1.00 92.00 79 LEU A CA 1
ATOM 650 C C . LEU A 1 79 ? -7.447 12.755 9.741 1.00 92.00 79 LEU A C 1
ATOM 652 O O . LEU A 1 79 ? -7.235 13.193 8.608 1.00 92.00 79 LEU A O 1
ATOM 656 N N . SER A 1 80 ? -6.475 12.552 10.623 1.00 91.38 80 SER A N 1
ATOM 657 C CA . SER A 1 80 ? -5.049 12.737 10.374 1.00 91.38 80 SER A CA 1
ATOM 658 C C . SER A 1 80 ? -4.295 11.422 10.549 1.00 91.38 80 SER A C 1
ATOM 660 O O . SER A 1 80 ? -4.608 10.606 11.412 1.00 91.38 80 SER A O 1
ATOM 662 N N . ALA A 1 81 ? -3.225 11.238 9.772 1.00 86.38 81 ALA A N 1
ATOM 663 C CA . ALA A 1 81 ? -2.339 10.078 9.899 1.00 86.38 81 ALA A CA 1
ATOM 664 C C . ALA A 1 81 ? -1.639 9.988 11.272 1.00 86.38 81 ALA A C 1
ATOM 666 O O . ALA A 1 81 ? -1.136 8.929 11.638 1.00 86.38 81 ALA A O 1
ATOM 667 N N . ASN A 1 82 ? -1.606 11.094 12.022 1.00 88.06 82 ASN A N 1
ATOM 668 C CA . ASN A 1 82 ? -0.969 11.184 13.336 1.00 88.06 82 ASN A CA 1
ATOM 669 C C . ASN A 1 82 ? -1.974 11.176 14.499 1.00 88.06 82 ASN A C 1
ATOM 671 O O . ASN A 1 82 ? -1.584 11.476 15.628 1.00 88.06 82 ASN A O 1
ATOM 675 N N . ASP A 1 83 ? -3.252 10.895 14.238 1.00 92.12 83 ASP A N 1
ATOM 676 C CA . ASP A 1 83 ? -4.249 10.806 15.301 1.00 92.12 83 ASP A CA 1
ATOM 677 C C . ASP A 1 83 ? -3.962 9.621 16.232 1.00 92.12 83 ASP A C 1
ATOM 679 O O . ASP A 1 83 ? -3.482 8.566 15.817 1.00 92.12 83 ASP A O 1
ATOM 683 N N . GLU A 1 84 ? -4.299 9.786 17.512 1.00 93.25 84 GLU A N 1
ATOM 684 C CA . GLU A 1 84 ? -4.149 8.734 18.526 1.00 93.25 84 GLU A CA 1
ATOM 685 C C . GLU A 1 84 ? -5.099 7.547 18.275 1.00 93.25 84 GLU A C 1
ATOM 687 O O . GLU A 1 84 ? -4.820 6.415 18.671 1.00 93.25 84 GLU A O 1
ATOM 692 N N . VAL A 1 85 ? -6.226 7.798 17.600 1.00 92.81 85 VAL A N 1
ATOM 693 C CA . VAL A 1 85 ? -7.260 6.803 17.306 1.00 92.81 85 VAL A CA 1
ATOM 694 C C . VAL A 1 85 ? -7.339 6.565 15.802 1.00 92.81 85 VAL A C 1
ATOM 696 O O . VAL A 1 85 ? -7.708 7.457 15.042 1.00 92.81 85 VAL A O 1
ATOM 699 N N . GLY A 1 86 ? -7.042 5.333 15.386 1.00 93.12 86 GLY A N 1
ATOM 700 C CA . GLY A 1 86 ? -7.250 4.859 14.019 1.00 93.12 86 GLY A CA 1
ATOM 701 C C . GLY A 1 86 ? -8.626 4.220 13.815 1.00 93.12 86 GLY A C 1
ATOM 702 O O . GLY A 1 86 ? -9.263 3.758 14.764 1.00 93.12 86 GLY A O 1
ATOM 703 N N . TYR A 1 87 ? -9.062 4.149 12.557 1.00 92.94 87 TYR A N 1
ATOM 704 C CA . TYR A 1 87 ? -10.342 3.560 12.163 1.00 92.94 87 TYR A CA 1
ATOM 705 C C . TYR A 1 87 ? -10.130 2.534 11.053 1.00 92.94 87 TYR A C 1
ATOM 707 O O . TYR A 1 87 ? -9.401 2.787 10.096 1.00 92.94 87 TYR A O 1
ATOM 715 N N . PHE A 1 88 ? -10.814 1.398 11.158 1.00 91.44 88 PHE A N 1
ATOM 716 C CA . PHE A 1 88 ? -11.003 0.486 10.037 1.00 91.44 88 PHE A CA 1
ATOM 717 C C . PHE A 1 88 ? -12.410 0.701 9.483 1.00 91.44 88 PHE A C 1
ATOM 719 O O . PHE A 1 88 ? -13.368 0.769 10.256 1.00 91.44 88 PHE A O 1
ATOM 726 N N . LEU A 1 89 ? -12.529 0.831 8.163 1.00 91.31 89 LEU A N 1
ATOM 727 C CA . LEU A 1 89 ? -13.779 1.190 7.502 1.00 91.31 89 LEU A CA 1
ATOM 728 C C . LEU A 1 89 ? -14.252 0.048 6.606 1.00 91.31 89 LEU A C 1
ATOM 730 O O . LEU A 1 89 ? -13.506 -0.422 5.752 1.00 91.31 89 LEU A O 1
ATOM 734 N N . GLU A 1 90 ? -15.506 -0.351 6.788 1.00 89.69 90 GLU A N 1
ATOM 735 C CA . GLU A 1 90 ? -16.243 -1.205 5.859 1.00 89.69 90 GLU A CA 1
ATOM 736 C C . GLU A 1 90 ? -17.205 -0.303 5.086 1.00 89.69 90 GLU A C 1
ATOM 738 O O . GLU A 1 90 ? -18.068 0.342 5.685 1.00 89.69 90 GLU A O 1
ATOM 743 N N . VAL A 1 91 ? -16.989 -0.169 3.778 1.00 89.06 91 VAL A N 1
ATOM 744 C CA . VAL A 1 91 ? -17.678 0.818 2.939 1.00 89.06 91 VAL A CA 1
ATOM 745 C C . VAL A 1 91 ? -18.004 0.245 1.569 1.00 89.06 91 VAL A C 1
ATOM 747 O O . VAL A 1 91 ? -17.252 -0.565 1.028 1.00 89.06 91 VAL A O 1
ATOM 750 N N . ASP A 1 92 ? -19.082 0.748 0.976 1.00 90.50 92 ASP A N 1
ATOM 751 C CA . ASP A 1 92 ? -19.333 0.595 -0.451 1.00 90.50 92 ASP A CA 1
ATOM 752 C C . ASP A 1 92 ? -18.504 1.625 -1.227 1.00 90.50 92 ASP A C 1
ATOM 754 O O . ASP A 1 92 ? -18.553 2.827 -0.949 1.00 90.50 92 ASP A O 1
ATOM 758 N N . LEU A 1 93 ? -17.742 1.161 -2.217 1.00 87.75 93 LEU A N 1
ATOM 759 C CA . LEU A 1 93 ? -16.902 2.014 -3.055 1.00 87.75 93 LEU A CA 1
ATOM 760 C C . LEU A 1 93 ? -17.490 2.136 -4.459 1.00 87.75 93 LEU A C 1
ATOM 762 O O . LEU A 1 93 ? -17.750 1.140 -5.132 1.00 87.75 93 LEU A O 1
ATOM 766 N N . LEU A 1 94 ? -17.633 3.374 -4.932 1.00 89.88 94 LEU A N 1
ATOM 767 C CA . LEU A 1 94 ? -17.881 3.675 -6.338 1.00 89.88 94 LEU A CA 1
ATOM 768 C C . LEU A 1 94 ? -16.572 4.148 -6.971 1.00 89.88 94 LEU A C 1
ATOM 770 O O . LEU A 1 94 ? -15.996 5.133 -6.513 1.00 89.88 94 LEU A O 1
ATOM 774 N N . TYR A 1 95 ? -16.120 3.472 -8.031 1.00 86.94 95 TYR A N 1
ATOM 775 C CA . TYR A 1 95 ? -14.889 3.832 -8.734 1.00 86.94 95 TYR A CA 1
ATOM 776 C C . TYR A 1 95 ? -15.169 4.286 -10.179 1.00 86.94 95 TYR A C 1
ATOM 778 O O . TYR A 1 95 ? -15.393 3.433 -11.047 1.00 86.94 95 TYR A O 1
ATOM 786 N N . PRO A 1 96 ? -15.188 5.610 -10.4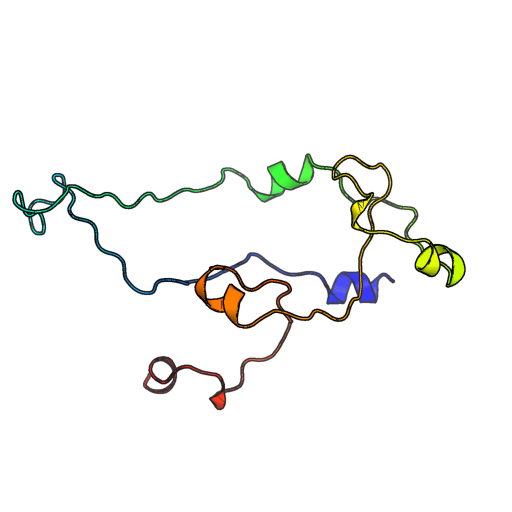45 1.00 90.94 96 PRO A N 1
ATOM 787 C CA . PRO A 1 96 ? -15.575 6.161 -11.742 1.00 90.94 96 PRO A CA 1
ATOM 788 C C . PRO A 1 96 ? -14.703 5.652 -12.905 1.00 90.94 96 PRO A C 1
ATOM 790 O O . PRO A 1 96 ? -13.474 5.662 -12.774 1.00 90.94 96 PRO A O 1
ATOM 793 N N . PRO A 1 97 ? -15.296 5.225 -14.041 1.00 90.31 97 PRO A N 1
ATOM 794 C CA . PRO A 1 97 ? -14.562 4.689 -15.192 1.00 90.31 97 PRO A CA 1
ATOM 795 C C . PRO A 1 97 ? -13.463 5.606 -15.739 1.00 90.31 97 PRO A C 1
ATOM 797 O O . PRO A 1 97 ? -12.419 5.133 -16.172 1.00 90.31 97 PRO A O 1
ATOM 800 N N . GLU A 1 98 ? -13.665 6.920 -15.691 1.00 92.81 98 GLU A N 1
ATOM 801 C CA . GLU A 1 98 ? -12.709 7.921 -16.168 1.00 92.81 98 GLU A CA 1
ATOM 802 C C . GLU A 1 98 ? -11.376 7.926 -15.400 1.00 92.81 98 GLU A C 1
ATOM 804 O O . GLU A 1 98 ? -10.381 8.441 -15.907 1.00 92.81 98 GLU A O 1
ATOM 809 N N . LEU A 1 99 ? -11.334 7.341 -14.198 1.00 89.50 99 LEU A N 1
ATOM 810 C CA . LEU A 1 99 ? -10.115 7.222 -13.396 1.00 89.50 99 LEU A CA 1
ATOM 811 C C . LEU A 1 99 ? -9.327 5.941 -13.698 1.00 89.50 99 LEU A C 1
ATOM 813 O O . LEU A 1 99 ? -8.176 5.823 -13.282 1.00 89.50 99 LEU A O 1
ATOM 817 N N . HIS A 1 100 ? -9.918 4.976 -14.412 1.00 86.19 100 HIS A N 1
ATOM 818 C CA . HIS A 1 100 ? -9.322 3.647 -14.603 1.00 86.19 100 HIS A CA 1
ATOM 819 C C . HIS A 1 100 ? -8.029 3.712 -15.418 1.00 86.19 100 HIS A C 1
ATOM 821 O O . HIS A 1 100 ? -7.085 2.999 -15.100 1.00 86.19 100 HIS A O 1
ATOM 827 N N . ASP A 1 101 ? -7.962 4.608 -16.405 1.00 85.81 101 ASP A N 1
ATOM 828 C CA . ASP A 1 101 ? -6.762 4.817 -17.224 1.00 85.81 101 ASP A CA 1
ATOM 829 C C . ASP A 1 101 ? -5.729 5.747 -16.556 1.00 85.81 101 ASP A C 1
ATOM 831 O O . ASP A 1 101 ? -4.590 5.835 -17.015 1.00 85.81 101 ASP A O 1
ATOM 835 N N . LEU A 1 102 ? -6.115 6.465 -15.493 1.00 88.00 102 LEU A N 1
ATOM 836 C CA . LEU A 1 102 ? -5.247 7.413 -14.781 1.00 88.00 102 LEU A CA 1
ATOM 837 C C . LEU A 1 10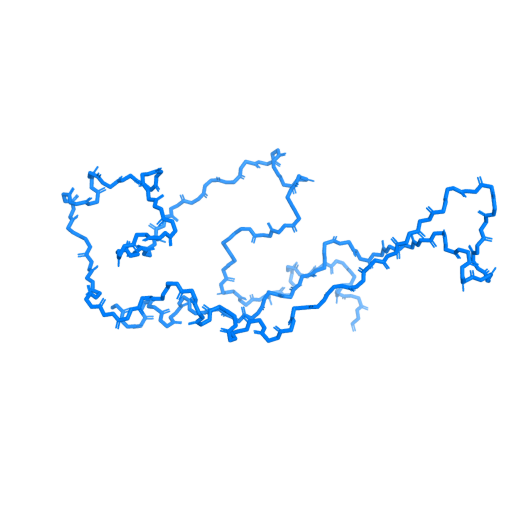2 ? -4.518 6.784 -13.593 1.00 88.00 102 LEU A C 1
ATOM 839 O O . LEU A 1 102 ? -3.483 7.300 -13.172 1.00 88.00 102 LEU A O 1
ATOM 843 N N . HIS A 1 103 ? -5.062 5.712 -13.021 1.00 87.12 103 HIS A N 1
ATOM 844 C CA . HIS A 1 103 ? -4.489 5.068 -11.848 1.00 87.12 103 HIS A CA 1
ATOM 845 C C . HIS A 1 103 ? -3.898 3.709 -12.195 1.00 87.12 103 HIS A C 1
ATOM 847 O O . HIS A 1 103 ? -4.583 2.811 -12.676 1.00 87.12 103 HIS A O 1
ATOM 853 N N . ASP A 1 104 ? -2.627 3.536 -11.848 1.00 79.81 104 ASP A N 1
ATOM 854 C CA . ASP A 1 104 ? -1.922 2.285 -12.096 1.00 79.81 104 ASP A CA 1
ATOM 855 C C . ASP A 1 104 ? -2.266 1.192 -11.078 1.00 79.81 104 ASP A C 1
ATOM 857 O O . ASP A 1 104 ? -2.094 0.020 -11.390 1.00 79.81 104 ASP A O 1
ATOM 861 N N . PHE A 1 105 ? -2.742 1.527 -9.874 1.00 79.75 105 PHE A N 1
ATOM 862 C CA . PHE A 1 105 ? -2.957 0.552 -8.798 1.00 79.75 105 PHE A CA 1
ATOM 863 C C . PHE A 1 105 ? -4.443 0.253 -8.559 1.00 79.75 105 PHE A C 1
ATOM 865 O O . PHE A 1 105 ? -5.242 1.187 -8.464 1.00 79.75 105 PHE A O 1
ATOM 872 N N . PRO A 1 106 ? -4.825 -1.028 -8.380 1.00 71.69 106 PRO A N 1
ATOM 873 C CA . PRO A 1 106 ? -6.163 -1.367 -7.919 1.00 71.69 106 PRO A CA 1
ATOM 874 C C . PRO A 1 106 ? -6.330 -0.913 -6.464 1.00 71.69 106 PRO A C 1
ATOM 876 O O . PRO A 1 106 ? -5.609 -1.358 -5.569 1.00 71.69 106 PRO A O 1
ATOM 879 N N . LEU A 1 107 ? -7.285 -0.017 -6.231 1.00 76.75 107 LEU A N 1
ATOM 880 C CA . LEU A 1 107 ? -7.673 0.409 -4.889 1.00 76.75 107 LEU A CA 1
ATOM 881 C C . LEU A 1 107 ? -8.611 -0.649 -4.284 1.00 76.75 107 LEU A C 1
ATOM 883 O O . LEU A 1 107 ? -9.497 -1.137 -4.977 1.00 76.75 107 LEU A O 1
ATOM 887 N N . ALA A 1 108 ? -8.411 -0.992 -3.006 1.00 82.50 108 ALA A N 1
ATOM 888 C CA . ALA A 1 108 ? -9.214 -1.973 -2.256 1.00 82.50 108 ALA A CA 1
ATOM 889 C C . ALA A 1 108 ? -9.273 -3.393 -2.883 1.00 82.50 108 ALA A C 1
ATOM 891 O O . ALA A 1 108 ? -10.333 -3.838 -3.324 1.00 82.50 108 ALA A O 1
ATOM 892 N N . PRO A 1 109 ? -8.146 -4.132 -2.935 1.00 80.44 109 PRO A N 1
ATOM 893 C CA . PRO A 1 109 ? -8.121 -5.486 -3.485 1.00 80.44 109 PRO A CA 1
ATOM 894 C C . PRO A 1 109 ? -8.899 -6.487 -2.616 1.00 80.44 109 PRO A C 1
ATOM 896 O O . PRO A 1 109 ? -8.686 -6.581 -1.404 1.00 80.44 109 PRO A O 1
ATOM 899 N N . ASP A 1 110 ? -9.738 -7.295 -3.262 1.00 78.12 110 ASP A N 1
ATOM 900 C CA . ASP A 1 110 ? -10.501 -8.364 -2.617 1.00 78.12 110 ASP A CA 1
ATOM 901 C C . ASP A 1 110 ? -9.750 -9.710 -2.639 1.00 78.12 110 ASP A C 1
ATOM 903 O O . ASP A 1 110 ? -8.987 -10.012 -3.563 1.00 78.12 110 ASP A O 1
ATOM 907 N N . HIS A 1 111 ? -9.962 -10.534 -1.612 1.00 78.94 111 HIS A N 1
ATOM 908 C CA . HIS A 1 111 ? -9.410 -11.882 -1.536 1.00 78.94 111 HIS A CA 1
ATOM 909 C C . HIS A 1 111 ? -10.333 -12.858 -2.272 1.00 78.94 111 HIS A C 1
ATOM 911 O O . HIS A 1 111 ? -11.273 -13.411 -1.705 1.00 78.94 111 HIS A O 1
ATOM 917 N N . THR A 1 112 ? -10.045 -13.085 -3.553 1.00 83.06 112 THR A N 1
ATOM 918 C CA . THR A 1 112 ? -10.846 -13.963 -4.410 1.00 83.06 112 THR A CA 1
ATOM 919 C C . THR A 1 112 ? -10.004 -15.029 -5.104 1.00 83.06 112 THR A C 1
ATOM 921 O O . THR A 1 112 ? -8.827 -14.832 -5.415 1.00 83.06 112 THR A O 1
ATOM 924 N N . VAL A 1 113 ? -10.621 -16.179 -5.368 1.00 87.00 113 VAL A N 1
ATOM 925 C CA . VAL A 1 113 ? -10.008 -17.253 -6.151 1.00 87.00 113 VAL A CA 1
ATOM 926 C C . VAL A 1 113 ? -10.190 -16.936 -7.629 1.00 87.00 113 VAL A C 1
ATOM 928 O O . VAL A 1 113 ? -11.310 -16.955 -8.142 1.00 87.00 113 VAL A O 1
ATOM 931 N N . ILE A 1 114 ? -9.078 -16.676 -8.319 1.00 88.06 114 ILE A N 1
ATOM 932 C CA . ILE A 1 114 ? -9.080 -16.399 -9.757 1.00 88.06 114 ILE A CA 1
ATOM 933 C C . ILE A 1 114 ? -9.564 -17.630 -10.521 1.00 88.06 114 ILE A C 1
ATOM 935 O O . ILE A 1 114 ? -8.933 -18.687 -10.503 1.00 88.06 114 ILE A O 1
ATOM 939 N N . GLN A 1 115 ? -10.679 -17.466 -11.222 1.00 93.38 115 GLN A N 1
ATOM 940 C CA . GLN A 1 115 ? -11.243 -18.489 -12.090 1.00 93.38 115 GLN A CA 1
ATOM 941 C C . GLN A 1 115 ? -10.552 -18.480 -13.459 1.00 93.38 115 GLN A C 1
ATOM 943 O O . GLN A 1 115 ? -10.005 -17.467 -13.905 1.00 93.38 115 GLN A O 1
ATOM 948 N N . PHE A 1 116 ? -10.565 -19.620 -14.155 1.00 91.38 116 PHE A N 1
ATOM 949 C CA . PHE A 1 116 ? -9.879 -19.758 -15.444 1.00 91.38 116 PHE A CA 1
ATOM 950 C C . PHE A 1 116 ? -10.394 -18.764 -16.496 1.00 91.38 116 PHE A C 1
ATOM 952 O O . PHE A 1 116 ? -9.628 -18.253 -17.310 1.00 91.38 116 PHE A O 1
ATOM 959 N N . ASP A 1 117 ? -11.686 -18.455 -16.486 1.00 93.56 117 ASP A N 1
ATOM 960 C CA . ASP A 1 117 ? -12.320 -17.499 -17.389 1.00 93.56 117 ASP A CA 1
ATOM 961 C C . ASP A 1 117 ? -11.873 -16.045 -17.151 1.00 93.56 117 ASP A C 1
ATOM 963 O O . ASP A 1 117 ? -11.802 -15.290 -18.125 1.00 93.56 117 ASP A O 1
ATOM 967 N N . MET A 1 118 ? -11.459 -15.689 -15.931 1.00 89.12 118 MET A N 1
ATOM 968 C CA . MET A 1 118 ? -10.888 -14.380 -15.577 1.00 89.12 118 MET A CA 1
ATOM 969 C C . MET A 1 118 ? -9.463 -14.177 -16.114 1.00 89.12 118 MET A C 1
ATOM 971 O O . MET A 1 118 ? -8.975 -13.049 -16.188 1.00 89.12 118 MET A O 1
ATOM 975 N N . LEU A 1 119 ? -8.777 -15.253 -16.514 1.00 87.81 119 LEU A N 1
ATOM 976 C CA . LEU A 1 119 ? -7.428 -15.158 -17.064 1.00 87.81 119 LEU A CA 1
ATOM 977 C C . LEU A 1 119 ? -7.423 -14.435 -18.417 1.00 87.81 119 LEU A C 1
ATOM 979 O O . LEU A 1 119 ? -8.291 -14.631 -19.282 1.00 87.81 119 LEU A O 1
ATOM 983 N N . SER A 1 120 ? -6.376 -13.641 -18.646 1.00 84.62 120 SER A N 1
ATOM 984 C CA . SER A 1 120 ? -6.156 -13.007 -19.943 1.00 84.62 120 SER A CA 1
ATOM 985 C C . SER A 1 120 ? -5.937 -14.052 -21.045 1.00 84.62 120 SER A C 1
ATOM 987 O O . SER A 1 120 ? -5.495 -15.177 -20.802 1.00 84.62 120 SER A O 1
ATOM 989 N N . ARG A 1 121 ? -6.180 -13.666 -22.305 1.00 89.19 121 ARG A N 1
ATOM 990 C CA . ARG A 1 121 ? -5.972 -14.547 -23.473 1.00 89.19 121 ARG A CA 1
ATOM 991 C C . ARG A 1 121 ? -4.554 -15.126 -23.559 1.00 89.19 121 ARG A C 1
ATOM 993 O O . ARG A 1 121 ? -4.387 -16.178 -24.160 1.00 89.19 121 ARG A O 1
ATOM 1000 N N . TYR A 1 122 ? -3.554 -14.439 -23.008 1.00 84.00 122 TYR A N 1
ATOM 1001 C CA . TYR A 1 122 ? -2.164 -14.900 -22.993 1.00 84.00 122 TYR A CA 1
ATOM 1002 C C . TYR A 1 122 ? -1.927 -15.965 -21.925 1.00 84.00 122 TYR A C 1
ATOM 1004 O O . TYR A 1 122 ? -1.274 -16.962 -22.200 1.00 84.00 122 TYR A O 1
ATOM 1012 N N . GLN A 1 123 ? -2.506 -15.784 -20.737 1.00 85.06 123 GLN A N 1
ATOM 1013 C CA . GLN A 1 123 ? -2.404 -16.751 -19.641 1.00 85.06 123 GLN A CA 1
ATOM 1014 C C . GLN A 1 123 ? -3.129 -18.065 -19.957 1.00 85.06 123 GLN A C 1
ATOM 1016 O O . GLN A 1 123 ? -2.701 -19.109 -19.496 1.00 85.06 123 GLN A O 1
ATOM 1021 N N . LYS A 1 124 ? -4.187 -18.023 -20.778 1.00 90.12 124 LYS A N 1
ATOM 1022 C CA . LYS A 1 124 ? -4.951 -19.210 -21.209 1.00 90.12 124 LYS A CA 1
ATOM 1023 C C . LYS A 1 124 ? -4.262 -20.073 -22.276 1.00 90.12 124 LYS A C 1
ATOM 1025 O O . LYS A 1 124 ? -4.795 -21.120 -22.624 1.00 90.12 124 LYS A O 1
ATOM 1030 N N . LYS A 1 125 ? -3.172 -19.595 -22.887 1.00 78.81 125 LYS A N 1
ATOM 1031 C CA . LYS A 1 125 ? -2.503 -20.257 -24.025 1.00 78.81 125 LYS A CA 1
ATOM 1032 C C . LYS A 1 125 ? -1.270 -21.077 -23.635 1.00 78.81 125 LYS A C 1
ATOM 1034 O O . LYS A 1 125 ? -0.717 -21.734 -24.515 1.00 78.81 125 LYS A O 1
ATOM 1039 N N . ASN A 1 126 ? -0.856 -21.009 -22.373 1.00 56.31 126 ASN A N 1
ATOM 1040 C CA . ASN A 1 126 ? 0.223 -21.807 -21.791 1.00 56.31 126 ASN A CA 1
ATOM 1041 C C . ASN A 1 126 ? -0.370 -22.922 -20.932 1.00 56.31 126 ASN A C 1
ATOM 1043 O O . ASN A 1 126 ? 0.322 -23.948 -20.782 1.00 56.31 126 ASN A O 1
#

Secondary structure (DSSP, 8-state):
-HHHHHTT--------S-S------TT-TTT--TTS----------TTHHHHHHTS----S---PPPHHHHHT--GGG--TT-SS-----------GGGTTT-SS-SS-------GGGS-TTGGG-